Protein AF-A0A924I7K1-F1 (afdb_monomer_lite)

Sequence (77 aa):
EYHKSVKSNASFAKSPTKTIRTQSNHIFACLWAYVKLESLRLKTRINHFALKGKLYKAALASAYQELKAIKDKSLVA

Radius of gyration: 18.43 Å; chains: 1; bounding box: 37×20×56 Å

pLDDT: mean 92.9, std 8.26, range [51.06, 98.06]

Foldseek 3Di:
DVVVCLVPVLVLVPDPDDDPVSNVVSNVSSVVVVVVQVVVCVVVVDHSVVVVVVVVVVVVVVVVVVVVVVVVVVVVD

Structure (mmCIF, N/CA/C/O backbone):
data_AF-A0A924I7K1-F1
#
_entry.id   AF-A0A924I7K1-F1
#
loop_
_atom_site.group_PDB
_atom_site.id
_atom_site.type_symbol
_atom_site.label_atom_id
_atom_site.label_alt_id
_atom_site.label_comp_id
_atom_site.label_asym_id
_atom_site.label_entity_id
_atom_site.label_seq_id
_atom_site.pdbx_PDB_ins_code
_atom_site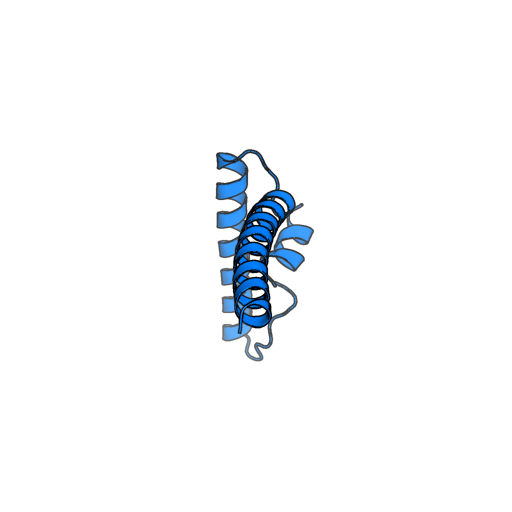.Cartn_x
_atom_site.Cartn_y
_atom_site.Cartn_z
_atom_site.occupancy
_atom_site.B_iso_or_equiv
_atom_site.auth_seq_id
_atom_site.auth_comp_id
_atom_site.auth_asym_id
_atom_site.auth_atom_id
_atom_site.pdbx_PDB_model_num
ATOM 1 N N . GLU A 1 1 ? -6.271 13.458 -10.303 1.00 75.56 1 GLU A N 1
ATOM 2 C CA . GLU A 1 1 ? -6.315 12.088 -9.737 1.00 75.56 1 GLU A CA 1
ATOM 3 C C . GLU A 1 1 ? -5.237 11.126 -10.242 1.00 75.56 1 GLU A C 1
ATOM 5 O O . GLU A 1 1 ? -4.403 10.754 -9.423 1.00 75.56 1 GLU A O 1
ATOM 10 N N . TYR A 1 2 ? -5.172 10.764 -11.532 1.00 87.69 2 TYR A N 1
ATOM 11 C CA . TYR A 1 2 ? -4.213 9.769 -12.065 1.00 87.69 2 TYR A CA 1
ATOM 12 C C . TYR A 1 2 ? -2.756 9.960 -11.592 1.00 87.69 2 TYR A C 1
ATOM 14 O O . TYR A 1 2 ? -2.249 9.160 -10.807 1.00 87.69 2 TYR A O 1
ATOM 22 N N . HIS A 1 3 ? -2.100 11.062 -11.980 1.00 90.31 3 HIS A N 1
ATOM 23 C CA . HIS A 1 3 ? -0.691 11.315 -11.636 1.00 90.31 3 HIS A CA 1
ATOM 24 C C . HIS A 1 3 ? -0.428 11.349 -10.126 1.00 90.31 3 HIS A C 1
ATOM 26 O O . HIS A 1 3 ? 0.602 10.861 -9.661 1.00 90.31 3 HIS A O 1
ATOM 32 N N . LYS A 1 4 ? -1.366 11.904 -9.349 1.00 91.19 4 LYS A N 1
ATOM 33 C CA . LYS A 1 4 ? -1.270 11.974 -7.887 1.00 91.19 4 LYS A CA 1
ATOM 34 C C . LYS A 1 4 ? -1.309 10.570 -7.284 1.00 91.19 4 LYS A C 1
ATOM 36 O O . LYS A 1 4 ? -0.469 10.225 -6.457 1.00 91.19 4 LYS A O 1
ATOM 41 N N . SER A 1 5 ? -2.248 9.740 -7.736 1.00 91.38 5 SER A N 1
ATOM 42 C CA . SER A 1 5 ? -2.378 8.375 -7.243 1.00 91.38 5 SER A CA 1
ATOM 43 C C . SER A 1 5 ? -1.217 7.485 -7.671 1.00 91.38 5 SER A C 1
ATOM 45 O O . SER A 1 5 ? -0.710 6.727 -6.855 1.00 91.38 5 SER A O 1
ATOM 47 N N . VAL A 1 6 ? -0.769 7.566 -8.920 1.00 92.94 6 VAL A N 1
ATOM 48 C CA . VAL A 1 6 ? 0.351 6.749 -9.407 1.00 92.94 6 VAL A CA 1
ATOM 49 C C . VAL A 1 6 ? 1.640 7.084 -8.648 1.00 92.94 6 VAL A C 1
ATOM 51 O O . VAL A 1 6 ? 2.340 6.185 -8.180 1.00 92.94 6 VAL A O 1
ATOM 54 N N . LYS A 1 7 ? 1.924 8.372 -8.416 1.00 92.94 7 LYS A N 1
ATOM 55 C CA . LYS A 1 7 ? 3.099 8.789 -7.636 1.00 92.94 7 LYS A CA 1
ATOM 56 C C . LYS A 1 7 ? 3.015 8.364 -6.167 1.00 92.94 7 LYS A C 1
ATOM 58 O O . LYS A 1 7 ? 3.981 7.806 -5.650 1.00 92.94 7 LYS A O 1
ATOM 63 N N . SER A 1 8 ? 1.891 8.618 -5.492 1.00 90.62 8 SER A N 1
ATOM 64 C CA . SER A 1 8 ? 1.779 8.413 -4.038 1.00 90.62 8 SER A CA 1
ATOM 65 C C . SER A 1 8 ? 1.347 7.005 -3.614 1.00 90.62 8 SER A C 1
ATOM 67 O O . SER A 1 8 ? 1.740 6.570 -2.533 1.00 90.62 8 SER A O 1
ATOM 69 N N . ASN A 1 9 ? 0.545 6.301 -4.419 1.00 92.31 9 ASN A N 1
ATOM 70 C CA . ASN A 1 9 ? -0.013 4.983 -4.079 1.00 92.31 9 ASN A CA 1
ATOM 7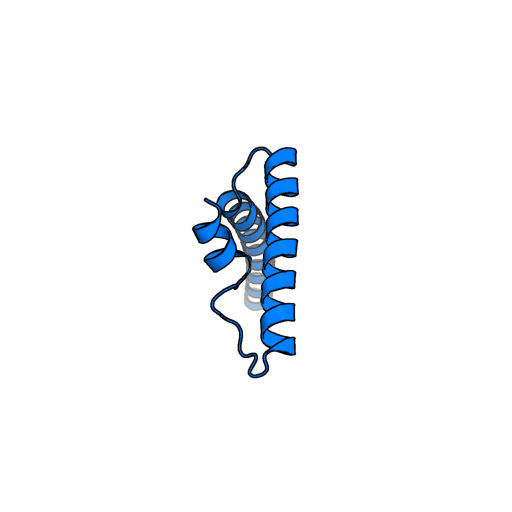1 C C . ASN A 1 9 ? 0.651 3.824 -4.830 1.00 92.31 9 ASN A C 1
ATOM 73 O O . ASN A 1 9 ? 0.603 2.705 -4.335 1.00 92.31 9 ASN A O 1
ATOM 77 N N . ALA A 1 10 ? 1.280 4.075 -5.983 1.00 93.69 10 ALA A N 1
ATOM 78 C CA . ALA A 1 10 ? 1.993 3.046 -6.745 1.00 93.69 10 ALA A CA 1
ATOM 79 C C . ALA A 1 10 ? 3.521 3.240 -6.745 1.00 93.69 10 ALA A C 1
ATOM 81 O O . ALA A 1 10 ? 4.220 2.531 -7.455 1.00 93.69 10 ALA A O 1
ATOM 82 N N . SER A 1 11 ? 4.057 4.181 -5.954 1.00 93.00 11 SER A N 1
ATOM 83 C CA . SER A 1 11 ? 5.506 4.415 -5.795 1.00 93.00 11 SER A CA 1
ATOM 84 C C . SER A 1 11 ? 6.263 4.679 -7.105 1.00 93.00 11 SER A C 1
ATOM 86 O O . SER A 1 11 ? 7.456 4.398 -7.211 1.00 93.00 11 SER A O 1
ATOM 88 N N . PHE A 1 12 ? 5.592 5.266 -8.098 1.00 93.00 12 PHE A N 1
ATOM 89 C CA . PHE A 1 12 ? 6.148 5.463 -9.440 1.00 93.00 12 PHE A CA 1
ATOM 90 C C . PHE A 1 12 ? 7.504 6.182 -9.446 1.00 93.00 12 PHE A C 1
ATOM 92 O O . PHE A 1 12 ? 8.436 5.749 -10.111 1.00 93.00 12 PHE A O 1
ATOM 99 N N . ALA A 1 13 ? 7.644 7.239 -8.643 1.00 91.25 13 ALA A N 1
ATOM 100 C CA . ALA A 1 13 ? 8.860 8.053 -8.576 1.00 91.25 13 ALA A CA 1
ATOM 101 C C . ALA A 1 13 ? 9.913 7.544 -7.570 1.00 91.25 13 ALA A C 1
ATOM 103 O O . ALA A 1 13 ? 10.904 8.226 -7.336 1.00 91.25 13 ALA A O 1
ATOM 104 N N . LYS A 1 14 ? 9.692 6.389 -6.929 1.00 92.56 14 LYS A N 1
ATOM 105 C CA . LYS A 1 14 ? 10.539 5.880 -5.834 1.00 92.56 14 LYS A CA 1
ATOM 106 C C . LYS A 1 14 ? 11.311 4.609 -6.203 1.00 92.56 14 LYS A C 1
ATOM 108 O O . LYS A 1 14 ? 11.709 3.863 -5.315 1.00 92.56 14 LYS A O 1
ATOM 113 N N . SER A 1 15 ? 11.496 4.334 -7.494 1.00 92.31 15 SER A N 1
ATOM 114 C CA . SER A 1 15 ? 12.203 3.126 -7.925 1.00 92.31 15 SER A CA 1
ATOM 115 C C . SER A 1 15 ? 13.711 3.214 -7.660 1.00 92.31 15 SER A C 1
ATOM 117 O O . SER A 1 15 ? 14.339 4.171 -8.118 1.00 92.31 15 SER A O 1
ATOM 119 N N . PRO A 1 16 ? 14.335 2.210 -7.018 1.00 93.81 16 PRO A N 1
ATOM 120 C CA . PRO A 1 16 ? 15.791 2.125 -6.901 1.00 93.81 16 PRO A CA 1
ATOM 121 C C . PRO A 1 16 ? 16.471 1.498 -8.138 1.00 93.81 16 PRO A C 1
ATOM 123 O O . PRO A 1 16 ? 17.697 1.391 -8.178 1.00 93.81 16 PRO A O 1
ATOM 126 N N . THR A 1 17 ? 15.704 1.063 -9.147 1.00 96.12 17 THR A N 1
ATOM 127 C CA . THR A 1 17 ? 16.186 0.305 -10.317 1.00 96.12 17 THR A CA 1
ATOM 128 C C . THR A 1 17 ? 17.154 1.089 -11.209 1.00 96.12 17 THR A C 1
ATOM 130 O O . THR A 1 17 ? 16.934 2.270 -11.485 1.00 96.12 17 THR A O 1
ATOM 133 N N . LYS A 1 18 ? 18.188 0.419 -11.735 1.00 94.88 18 LYS A N 1
ATOM 134 C CA . LYS A 1 18 ? 19.298 1.065 -12.467 1.00 94.88 18 LYS A CA 1
ATOM 135 C C . LYS A 1 18 ? 19.388 0.735 -13.959 1.00 94.88 18 LYS A C 1
ATOM 137 O O . LYS A 1 18 ? 20.073 1.446 -14.679 1.00 94.88 18 LYS A O 1
ATOM 142 N N . THR A 1 19 ? 18.718 -0.316 -14.433 1.00 97.56 19 THR A N 1
ATOM 143 C CA . THR A 1 19 ? 18.771 -0.725 -15.848 1.00 97.56 19 THR A CA 1
ATOM 144 C C . THR A 1 19 ? 17.457 -0.418 -16.550 1.00 97.56 19 THR A C 1
ATOM 146 O O . THR A 1 19 ? 16.406 -0.462 -15.912 1.00 97.56 19 THR A O 1
ATOM 149 N N . ILE A 1 20 ? 17.493 -0.193 -17.867 1.00 97.25 20 ILE A N 1
ATOM 150 C CA . ILE A 1 20 ? 16.288 0.081 -18.671 1.00 97.25 20 ILE A CA 1
ATOM 151 C C . ILE A 1 20 ? 15.231 -1.002 -18.438 1.00 97.25 20 ILE A C 1
ATOM 153 O O . ILE A 1 20 ? 14.106 -0.692 -18.067 1.00 97.25 20 ILE A O 1
ATOM 157 N N . ARG A 1 21 ? 15.613 -2.283 -18.530 1.00 97.88 21 ARG A N 1
ATOM 158 C CA . ARG A 1 21 ? 14.695 -3.410 -18.299 1.00 97.88 21 ARG A CA 1
ATOM 159 C C . ARG A 1 21 ? 14.012 -3.341 -16.930 1.00 97.88 21 ARG A C 1
ATOM 161 O O . ARG A 1 21 ? 12.805 -3.532 -16.830 1.00 97.88 21 ARG A O 1
ATOM 168 N N . THR A 1 22 ? 14.769 -3.071 -15.866 1.00 97.44 22 THR A N 1
ATOM 169 C CA . THR A 1 22 ? 14.210 -3.032 -14.503 1.00 97.44 22 THR A CA 1
ATOM 170 C C . THR A 1 22 ? 13.355 -1.786 -14.259 1.00 97.44 22 THR A C 1
ATOM 172 O O . THR A 1 22 ? 12.326 -1.882 -13.595 1.00 97.44 22 THR A O 1
ATOM 175 N N . GLN A 1 23 ? 13.710 -0.649 -14.860 1.00 97.31 23 GLN A N 1
ATOM 176 C CA . GLN A 1 23 ? 12.908 0.577 -14.835 1.00 97.31 23 GLN A CA 1
ATOM 177 C C . GLN A 1 23 ? 11.587 0.409 -15.598 1.00 97.31 23 GLN A C 1
ATOM 179 O O . GLN A 1 23 ? 10.532 0.755 -15.068 1.00 97.31 23 GLN A O 1
ATOM 184 N N . SER A 1 24 ? 11.618 -0.185 -16.795 1.00 97.38 24 SER A N 1
ATOM 185 C CA . SER A 1 24 ? 10.418 -0.499 -17.580 1.00 97.38 24 SER A CA 1
ATOM 186 C C . SER A 1 24 ? 9.481 -1.441 -16.825 1.00 97.38 24 SER A C 1
ATOM 188 O O . SER A 1 24 ? 8.278 -1.188 -16.768 1.00 97.38 24 SER A O 1
ATOM 190 N N . ASN A 1 25 ? 10.024 -2.476 -16.177 1.00 97.31 25 ASN A N 1
ATOM 191 C CA . ASN A 1 25 ? 9.229 -3.399 -15.365 1.00 97.31 25 ASN A CA 1
ATOM 192 C C . ASN A 1 25 ? 8.570 -2.695 -14.169 1.00 97.31 25 ASN A C 1
ATOM 194 O O . ASN A 1 25 ? 7.396 -2.939 -13.894 1.00 97.31 25 ASN A O 1
ATOM 198 N N . HIS A 1 26 ? 9.291 -1.803 -13.478 1.00 97.44 26 HIS A N 1
ATOM 199 C CA . HIS A 1 26 ? 8.724 -1.003 -12.385 1.00 97.44 26 HIS A CA 1
ATOM 200 C C . HIS A 1 26 ? 7.586 -0.109 -12.878 1.00 97.44 26 HIS A C 1
ATOM 202 O O . HIS A 1 26 ? 6.499 -0.131 -12.308 1.00 97.44 26 HIS A O 1
ATOM 208 N N . ILE A 1 27 ? 7.802 0.620 -13.978 1.00 96.31 27 ILE A N 1
ATOM 209 C CA . ILE A 1 27 ? 6.779 1.469 -14.604 1.00 96.31 27 ILE A CA 1
ATOM 210 C C . ILE A 1 27 ? 5.530 0.647 -14.935 1.00 96.31 27 ILE A C 1
ATOM 212 O O . ILE A 1 27 ? 4.425 1.033 -14.550 1.00 96.31 27 ILE A O 1
ATOM 216 N N . PHE A 1 28 ? 5.697 -0.507 -15.585 1.00 97.19 28 PHE A N 1
ATOM 217 C CA . PHE A 1 28 ? 4.591 -1.406 -15.912 1.00 97.19 28 PHE A CA 1
ATOM 218 C C . PHE A 1 28 ? 3.834 -1.866 -14.657 1.00 97.19 28 PHE A C 1
ATOM 220 O O . PHE A 1 28 ? 2.607 -1.768 -14.597 1.00 97.19 28 PHE A O 1
ATOM 227 N N . ALA A 1 29 ? 4.553 -2.299 -13.619 1.00 97.31 29 ALA A N 1
ATOM 228 C CA . ALA A 1 29 ? 3.951 -2.723 -12.359 1.00 97.31 29 ALA A CA 1
ATOM 229 C C . ALA A 1 29 ? 3.173 -1.587 -11.671 1.00 97.31 29 ALA A C 1
ATOM 231 O O . ALA A 1 29 ? 2.073 -1.815 -11.163 1.00 97.31 29 ALA A O 1
ATOM 232 N N . CYS A 1 30 ? 3.689 -0.353 -11.696 1.00 97.00 30 CYS A N 1
ATOM 233 C CA . CYS A 1 30 ? 2.989 0.815 -11.162 1.00 97.00 30 CYS A CA 1
ATOM 234 C C . CYS A 1 30 ? 1.673 1.095 -11.900 1.00 97.00 30 CYS A C 1
ATOM 236 O O . CYS A 1 30 ? 0.665 1.401 -11.259 1.00 97.00 30 CYS A O 1
ATOM 238 N N . LEU A 1 31 ? 1.669 0.984 -13.232 1.00 96.69 31 LEU A N 1
ATOM 239 C CA . LEU A 1 31 ? 0.462 1.159 -14.045 1.00 96.69 31 LEU A CA 1
ATOM 240 C C . LEU A 1 31 ? -0.564 0.064 -13.745 1.00 96.69 31 LEU A C 1
ATOM 242 O O . LEU A 1 31 ? -1.740 0.357 -13.531 1.00 96.69 31 LEU A O 1
ATOM 246 N N . TRP A 1 32 ? -0.116 -1.185 -13.633 1.00 97.50 32 TRP A N 1
ATOM 247 C CA . TRP A 1 32 ? -0.986 -2.300 -13.270 1.00 97.50 32 TRP A CA 1
ATOM 248 C C . TRP A 1 32 ? -1.595 -2.143 -11.870 1.00 97.50 32 TRP A C 1
ATOM 250 O O . TRP A 1 32 ? -2.792 -2.363 -11.671 1.00 97.50 32 TRP A O 1
ATOM 260 N N . ALA A 1 33 ? -0.801 -1.697 -10.893 1.00 96.25 33 ALA A N 1
ATOM 261 C CA . ALA A 1 33 ? -1.292 -1.384 -9.553 1.00 96.25 33 ALA A CA 1
ATOM 262 C C . ALA A 1 33 ? -2.346 -0.264 -9.578 1.00 96.25 33 ALA A C 1
ATOM 264 O O . ALA A 1 33 ? -3.357 -0.353 -8.880 1.00 96.25 33 ALA A O 1
ATOM 265 N N . TYR A 1 34 ? -2.154 0.762 -10.412 1.00 95.88 34 TYR A N 1
ATOM 266 C CA . TYR A 1 34 ? -3.143 1.823 -10.592 1.00 95.88 34 TYR A CA 1
ATOM 267 C C . TYR A 1 34 ? -4.467 1.306 -11.172 1.00 95.88 34 TYR A C 1
ATOM 269 O O . TYR A 1 34 ? -5.522 1.645 -10.641 1.00 95.88 34 TYR A O 1
ATOM 277 N N . VAL A 1 35 ? -4.430 0.436 -12.187 1.00 96.31 35 VAL A N 1
ATOM 278 C CA . VAL A 1 35 ? -5.644 -0.192 -12.748 1.00 96.31 35 VAL A CA 1
ATOM 279 C C . VAL A 1 35 ? -6.421 -0.952 -11.668 1.00 96.31 35 VAL A C 1
ATOM 281 O O . VAL A 1 35 ? -7.645 -0.837 -11.576 1.00 96.31 35 VAL A O 1
ATOM 284 N N . LYS A 1 36 ? -5.723 -1.680 -10.787 1.00 96.00 36 LYS A N 1
ATOM 285 C CA . LYS A 1 36 ? -6.360 -2.353 -9.643 1.00 96.00 36 LYS A CA 1
ATOM 286 C C . LYS A 1 36 ? -6.990 -1.366 -8.656 1.00 96.00 36 LYS A C 1
ATOM 288 O O . LYS A 1 36 ? -8.091 -1.625 -8.169 1.00 96.00 36 LYS A O 1
ATOM 293 N N . LEU A 1 37 ? -6.328 -0.243 -8.373 1.00 94.88 37 LEU A N 1
ATOM 294 C CA . LEU A 1 37 ? -6.886 0.810 -7.518 1.00 94.88 37 LEU A CA 1
ATOM 295 C C . LEU A 1 37 ? -8.152 1.427 -8.128 1.00 94.88 37 LEU A C 1
ATOM 297 O O . LEU A 1 37 ? -9.136 1.586 -7.408 1.00 94.88 37 LEU A O 1
ATOM 301 N N . GLU A 1 38 ? -8.178 1.681 -9.440 1.00 95.38 38 GLU A N 1
ATOM 302 C CA . GLU A 1 38 ? -9.386 2.168 -10.122 1.00 95.38 38 GLU A CA 1
ATOM 303 C C . GLU A 1 38 ? -10.514 1.126 -10.090 1.00 95.38 38 GLU A C 1
ATOM 305 O O . GLU A 1 38 ? -11.662 1.474 -9.824 1.00 95.38 38 GLU A O 1
ATOM 310 N N . SER A 1 39 ? -10.208 -0.167 -10.247 1.00 96.38 39 SER A N 1
ATOM 311 C CA . SER A 1 39 ? -11.212 -1.229 -10.075 1.00 96.38 39 SER A CA 1
ATOM 312 C C . SER A 1 39 ? -11.835 -1.205 -8.673 1.00 96.38 39 SER A C 1
ATOM 314 O O . SER A 1 39 ? -13.055 -1.299 -8.525 1.00 96.38 39 SER A O 1
ATOM 316 N N . LEU A 1 40 ? -11.016 -1.027 -7.631 1.00 95.06 40 LEU A N 1
ATOM 317 C CA . LEU A 1 40 ? -11.501 -0.896 -6.257 1.00 95.06 40 LEU A CA 1
ATOM 318 C C . LEU A 1 40 ? -12.317 0.380 -6.059 1.00 95.06 40 LEU A C 1
ATOM 320 O O . LEU A 1 40 ? -13.370 0.325 -5.424 1.00 95.06 40 LEU A O 1
ATOM 324 N N . ARG A 1 41 ? -11.881 1.511 -6.620 1.00 94.62 41 ARG A N 1
ATOM 325 C CA . ARG A 1 41 ? -12.635 2.769 -6.593 1.00 94.62 41 ARG A CA 1
ATOM 326 C C . ARG A 1 41 ? -14.019 2.599 -7.210 1.00 94.62 41 ARG A C 1
ATOM 328 O O . ARG A 1 41 ? -14.990 3.051 -6.613 1.00 94.62 41 ARG A O 1
ATOM 335 N N . LEU A 1 42 ? -14.125 1.932 -8.359 1.00 95.31 42 LEU A N 1
ATOM 336 C CA . LEU A 1 42 ? -15.409 1.681 -9.019 1.00 95.31 42 LEU A CA 1
ATOM 337 C C . LEU A 1 42 ? -16.330 0.807 -8.156 1.00 95.31 42 LEU A C 1
ATOM 339 O O . LEU A 1 42 ? -17.502 1.133 -7.987 1.00 95.31 42 LEU A O 1
ATOM 343 N N . LYS A 1 43 ? -15.793 -0.258 -7.549 1.00 96.19 43 LYS A N 1
ATOM 344 C CA . LYS A 1 43 ? -16.564 -1.169 -6.682 1.00 96.19 43 LYS A CA 1
ATOM 345 C C . LYS A 1 43 ? -17.019 -0.522 -5.374 1.00 96.19 43 LYS A C 1
ATOM 347 O O . LYS A 1 43 ? -18.110 -0.799 -4.895 1.00 96.19 43 LYS A O 1
ATOM 352 N N . THR A 1 44 ? -16.175 0.313 -4.778 1.00 94.12 44 THR A N 1
ATOM 353 C CA . THR A 1 44 ? -16.396 0.872 -3.432 1.00 94.12 44 THR A CA 1
ATOM 354 C C . THR A 1 44 ? -16.938 2.300 -3.442 1.00 94.12 44 THR A C 1
ATOM 356 O O . THR A 1 44 ? -17.338 2.805 -2.397 1.00 94.12 44 THR A O 1
ATOM 359 N N . ARG A 1 45 ? -16.942 2.957 -4.610 1.00 93.75 45 ARG A N 1
ATOM 360 C CA . ARG A 1 45 ? -17.319 4.365 -4.821 1.00 93.75 45 ARG A CA 1
ATOM 361 C C . ARG A 1 45 ? -16.540 5.368 -3.959 1.00 93.75 45 ARG A C 1
ATOM 363 O O . ARG A 1 45 ? -16.993 6.490 -3.752 1.00 93.75 45 ARG A O 1
ATOM 370 N N . ILE A 1 46 ? -15.351 4.996 -3.486 1.00 93.25 46 ILE A N 1
ATOM 371 C CA . ILE A 1 46 ? -14.460 5.862 -2.701 1.00 93.25 46 ILE A CA 1
ATOM 372 C C . ILE A 1 46 ? -13.106 6.023 -3.393 1.00 93.25 46 ILE A C 1
ATOM 374 O O . ILE A 1 46 ? -12.610 5.114 -4.054 1.00 93.25 46 ILE A O 1
ATOM 378 N N . ASN A 1 47 ? -12.499 7.205 -3.257 1.00 92.94 47 ASN A N 1
ATOM 379 C CA . ASN A 1 47 ? -11.213 7.502 -3.891 1.00 92.94 47 ASN A CA 1
ATOM 380 C C . ASN A 1 47 ? -10.048 6.715 -3.250 1.00 92.94 47 ASN A C 1
ATOM 382 O O . ASN A 1 47 ? -10.155 6.187 -2.141 1.00 92.94 47 ASN A O 1
ATOM 386 N N . HIS A 1 48 ? -8.902 6.670 -3.934 1.00 93.12 48 HIS A N 1
ATOM 387 C CA . HIS A 1 48 ? -7.749 5.856 -3.524 1.00 93.12 48 HIS A CA 1
ATOM 388 C C . HIS A 1 48 ? -7.170 6.246 -2.156 1.00 93.12 48 HIS A C 1
ATOM 390 O O . HIS A 1 48 ? -6.724 5.382 -1.401 1.00 93.12 48 HIS A O 1
ATOM 396 N N . PHE A 1 49 ? -7.200 7.534 -1.805 1.00 92.88 49 PHE A N 1
ATOM 397 C CA . PHE A 1 49 ? -6.725 8.008 -0.503 1.00 92.88 49 PHE A CA 1
ATOM 398 C C . PHE A 1 49 ? -7.671 7.597 0.622 1.00 92.88 49 PHE A C 1
ATOM 400 O O . PHE A 1 49 ? -7.211 7.171 1.678 1.00 92.88 49 PHE A O 1
ATOM 407 N N . ALA A 1 50 ? -8.982 7.661 0.384 1.00 93.31 50 ALA A N 1
ATOM 408 C CA . ALA A 1 50 ? 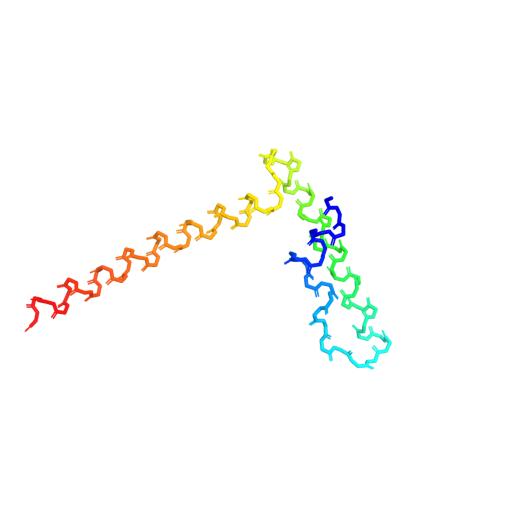-9.990 7.194 1.327 1.00 93.31 50 ALA A CA 1
ATOM 409 C C . ALA A 1 50 ? -9.901 5.674 1.546 1.00 93.31 50 ALA A C 1
ATOM 411 O O . ALA A 1 50 ? -9.961 5.228 2.690 1.00 93.31 50 ALA A O 1
ATOM 412 N N . LEU A 1 51 ? -9.672 4.891 0.482 1.00 93.88 51 LEU A N 1
ATOM 413 C CA . LEU A 1 51 ? -9.403 3.449 0.576 1.00 93.88 51 LEU A CA 1
ATOM 414 C C . LEU A 1 51 ? -8.208 3.165 1.491 1.00 93.88 51 LEU A C 1
ATOM 416 O O . LEU A 1 51 ? -8.334 2.427 2.469 1.00 93.88 51 LEU A O 1
ATOM 420 N N . LYS A 1 52 ? -7.069 3.811 1.216 1.00 92.50 52 LYS A N 1
ATOM 421 C CA . LYS A 1 52 ? -5.858 3.687 2.036 1.00 92.50 52 LYS A CA 1
ATOM 422 C C . LYS A 1 52 ? -6.110 4.109 3.486 1.00 92.50 52 LYS A C 1
ATOM 424 O O . LYS A 1 52 ? -5.712 3.405 4.407 1.00 92.50 52 LYS A O 1
ATOM 429 N N . GLY A 1 53 ? -6.797 5.231 3.690 1.00 94.94 53 GLY A N 1
ATOM 430 C CA . GLY A 1 53 ? -7.131 5.748 5.015 1.00 94.94 53 GLY A CA 1
ATOM 431 C C . GLY A 1 53 ? -8.032 4.807 5.814 1.00 94.94 53 GLY A C 1
ATOM 432 O O . GLY A 1 53 ? -7.804 4.625 7.006 1.00 94.94 53 GLY A O 1
ATOM 433 N N . LYS A 1 54 ? -9.016 4.164 5.172 1.00 95.12 54 LYS A N 1
ATOM 434 C CA . LYS A 1 54 ? -9.902 3.186 5.820 1.00 95.12 54 LYS A CA 1
ATOM 435 C C . LYS A 1 54 ? -9.120 1.975 6.326 1.00 95.12 54 LYS A C 1
ATOM 437 O O . LYS A 1 54 ? -9.274 1.602 7.485 1.00 95.12 54 LYS A O 1
ATOM 442 N N . LEU A 1 55 ? -8.257 1.408 5.480 1.00 94.12 55 LEU A N 1
ATOM 443 C CA . LEU A 1 55 ? -7.397 0.283 5.862 1.00 94.12 55 LEU A CA 1
ATOM 444 C C . LEU A 1 55 ? -6.439 0.671 6.992 1.00 94.12 55 LEU A C 1
ATOM 446 O O . LEU A 1 55 ? -6.311 -0.058 7.970 1.00 94.12 55 LEU A O 1
ATOM 450 N N . TYR A 1 56 ? -5.819 1.849 6.892 1.00 96.81 56 TYR A N 1
ATOM 451 C CA . TYR A 1 56 ? -4.876 2.330 7.898 1.00 96.81 56 TYR A CA 1
ATOM 452 C C . TYR A 1 56 ? -5.536 2.558 9.262 1.00 96.81 56 TYR A C 1
ATOM 454 O O . TYR A 1 56 ? -4.997 2.142 10.281 1.00 96.81 56 TYR A O 1
ATOM 462 N N . LYS A 1 57 ? -6.733 3.159 9.295 1.00 97.81 57 LYS A N 1
ATOM 463 C CA . LYS A 1 57 ? -7.500 3.338 10.537 1.00 97.81 57 LYS A CA 1
ATOM 464 C C . LYS A 1 57 ? -7.865 2.004 11.185 1.00 97.81 57 LYS A C 1
ATOM 466 O O . LYS A 1 57 ? -7.732 1.878 12.396 1.00 97.81 57 LYS A O 1
ATOM 471 N N . ALA A 1 58 ? -8.298 1.021 10.393 1.00 97.56 58 ALA A N 1
ATOM 472 C CA . ALA A 1 58 ? -8.620 -0.310 10.90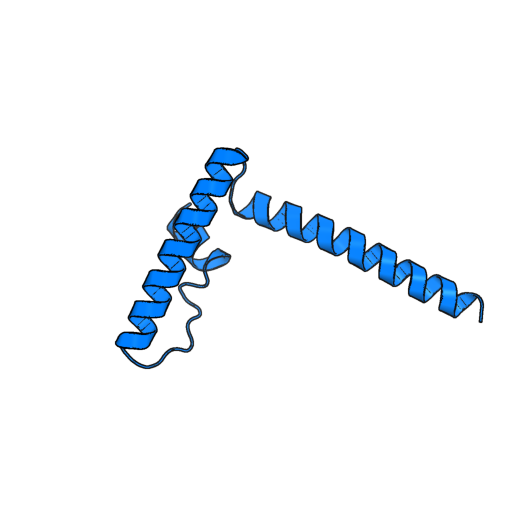4 1.00 97.56 58 ALA A CA 1
ATOM 473 C C . ALA A 1 58 ? -7.382 -1.002 11.501 1.00 97.56 58 ALA A C 1
ATOM 475 O O . ALA A 1 58 ? -7.446 -1.520 12.613 1.00 97.56 58 ALA A O 1
ATOM 476 N N . ALA A 1 59 ? -6.242 -0.934 10.806 1.00 97.75 59 ALA A N 1
ATOM 477 C CA . ALA A 1 59 ? -4.978 -1.475 11.300 1.00 97.75 59 ALA A CA 1
ATOM 478 C C . ALA A 1 59 ? -4.515 -0.783 12.593 1.00 97.75 59 ALA A C 1
ATOM 480 O O . ALA A 1 59 ? -4.140 -1.458 13.546 1.00 97.75 59 ALA A O 1
ATOM 481 N N . LEU A 1 60 ? -4.597 0.552 12.656 1.00 98.06 60 LEU A N 1
ATOM 482 C CA . LEU A 1 60 ? -4.258 1.318 13.859 1.00 98.06 60 LEU A CA 1
ATOM 483 C C . LEU A 1 60 ? -5.145 0.954 15.049 1.00 98.06 60 LEU A C 1
ATOM 485 O O . LEU A 1 60 ? -4.636 0.815 16.156 1.00 98.06 60 LEU A O 1
ATOM 489 N N . ALA A 1 61 ? -6.453 0.800 14.834 1.00 98.06 61 ALA A N 1
ATOM 490 C CA . ALA A 1 61 ? -7.372 0.409 15.895 1.00 98.06 61 ALA A CA 1
ATOM 491 C C . ALA A 1 61 ? -7.015 -0.976 16.461 1.00 98.06 61 ALA A C 1
ATOM 493 O O . ALA A 1 61 ? -6.942 -1.126 17.678 1.00 98.06 61 ALA A O 1
ATOM 494 N N . SER A 1 62 ? -6.718 -1.947 15.589 1.00 97.94 62 SER A N 1
ATOM 495 C CA . SER A 1 62 ? -6.278 -3.291 15.992 1.00 97.94 62 SER A CA 1
ATOM 496 C C . SER A 1 62 ? -4.959 -3.246 16.767 1.00 97.94 62 SER A C 1
ATOM 498 O O . SER A 1 62 ? -4.874 -3.750 17.883 1.00 97.94 62 SER A O 1
ATOM 500 N N . ALA A 1 63 ? -3.946 -2.564 16.225 1.00 97.69 63 ALA A N 1
ATOM 501 C CA . ALA A 1 63 ? -2.642 -2.436 16.873 1.00 97.69 63 ALA A CA 1
ATOM 502 C C . ALA A 1 63 ? -2.739 -1.734 18.239 1.00 97.69 63 ALA A C 1
ATOM 504 O O . ALA A 1 63 ? -2.041 -2.090 19.185 1.00 97.69 63 ALA A O 1
ATOM 505 N N . TYR A 1 64 ? -3.630 -0.748 18.369 1.00 97.69 64 TYR A N 1
ATOM 506 C CA . TYR A 1 64 ? -3.857 -0.059 19.636 1.00 97.69 64 TYR A CA 1
ATOM 507 C C . TYR A 1 64 ? -4.522 -0.960 20.685 1.00 97.69 64 TYR A C 1
ATOM 509 O O . TYR A 1 64 ? -4.174 -0.890 21.863 1.00 97.69 64 TYR A O 1
ATOM 517 N N . GLN A 1 65 ? -5.449 -1.830 20.274 1.00 97.38 65 GLN A N 1
ATOM 518 C CA . GLN A 1 65 ? -6.044 -2.825 21.170 1.00 97.38 65 GLN A CA 1
ATOM 519 C C . GLN A 1 65 ? -4.993 -3.811 21.691 1.00 97.38 65 GLN A C 1
ATOM 521 O O . GLN A 1 65 ? -4.953 -4.077 22.892 1.00 97.38 65 GLN A O 1
ATOM 526 N N . GLU A 1 66 ? -4.108 -4.294 20.818 1.00 96.56 66 GLU A N 1
ATOM 527 C CA . GLU A 1 66 ? -2.990 -5.161 21.209 1.00 96.56 66 GLU A CA 1
ATOM 528 C C . GLU A 1 66 ? -2.044 -4.456 22.187 1.00 96.56 66 GLU A C 1
ATOM 530 O O . GLU A 1 66 ? -1.700 -5.010 23.232 1.00 96.56 66 GLU A O 1
ATOM 535 N N . LEU A 1 67 ? -1.686 -3.200 21.901 1.00 96.62 67 LEU A N 1
ATOM 53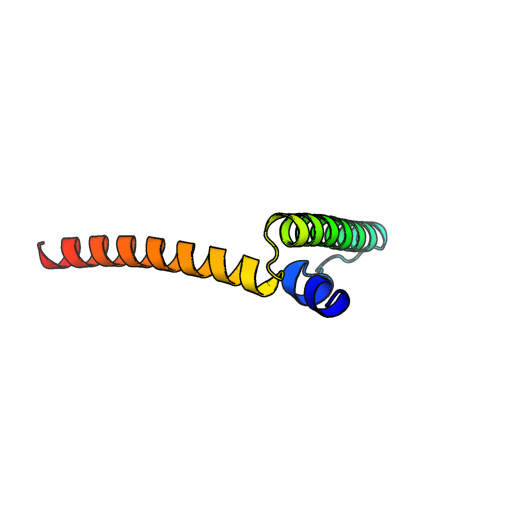6 C CA . LEU A 1 67 ? -0.851 -2.391 22.787 1.00 96.62 67 LEU A CA 1
ATOM 537 C C . LEU A 1 67 ? -1.482 -2.232 24.176 1.00 96.62 67 LEU A C 1
ATOM 539 O O . LEU A 1 67 ? -0.790 -2.347 25.188 1.00 96.62 67 LEU A O 1
ATOM 543 N N . LYS A 1 68 ? -2.796 -1.988 24.235 1.00 97.00 68 LYS A N 1
ATOM 544 C CA . LYS A 1 68 ? -3.524 -1.882 25.501 1.00 97.00 68 LYS A CA 1
ATOM 545 C C . LYS A 1 68 ? -3.470 -3.194 26.282 1.00 97.00 68 LYS A C 1
ATOM 547 O O . LYS A 1 68 ? -3.149 -3.170 27.463 1.00 97.00 68 LYS A O 1
ATOM 552 N N . ALA A 1 69 ? -3.689 -4.331 25.623 1.00 95.44 69 ALA A N 1
ATOM 553 C CA . ALA A 1 69 ? -3.612 -5.638 26.270 1.00 95.44 69 ALA A CA 1
ATOM 554 C C . ALA A 1 69 ? -2.211 -5.942 26.835 1.00 95.44 69 ALA A C 1
ATOM 556 O O . ALA A 1 69 ? -2.096 -6.533 27.908 1.00 95.44 69 ALA A O 1
ATOM 557 N N . ILE A 1 70 ? -1.144 -5.529 26.141 1.00 95.44 70 ILE A N 1
ATOM 558 C CA . ILE A 1 70 ? 0.236 -5.6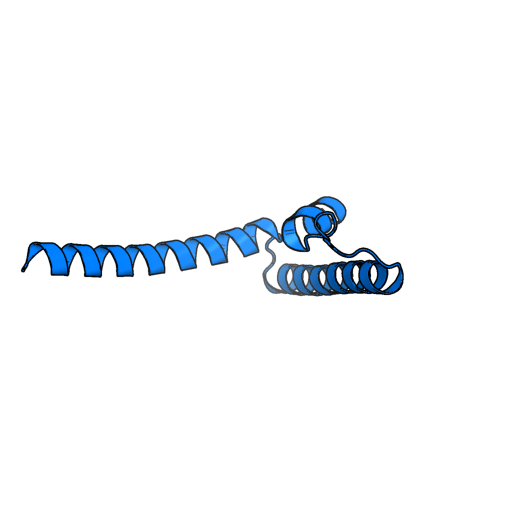54 26.640 1.00 95.44 70 ILE A CA 1
ATOM 559 C C . ILE A 1 70 ? 0.441 -4.770 27.875 1.00 95.44 70 ILE A C 1
ATOM 561 O O . ILE A 1 70 ? 0.977 -5.237 28.880 1.00 95.44 70 ILE A O 1
ATOM 565 N N . LYS A 1 71 ? -0.017 -3.514 27.823 1.00 93.12 71 LYS A N 1
ATOM 566 C CA . LYS A 1 71 ? 0.096 -2.578 28.946 1.00 93.12 71 LYS A CA 1
ATOM 567 C C . LYS A 1 71 ? -0.664 -3.075 30.175 1.00 93.12 71 LYS A C 1
ATOM 569 O O . LYS A 1 71 ? -0.107 -3.071 31.268 1.00 93.12 71 LYS A O 1
ATOM 574 N N . ASP A 1 72 ? -1.889 -3.548 29.994 1.00 89.94 72 ASP A N 1
ATOM 575 C CA . ASP A 1 72 ? -2.721 -4.041 31.090 1.00 89.94 72 ASP A CA 1
ATOM 576 C C . ASP A 1 72 ? -2.078 -5.276 31.750 1.00 89.94 72 ASP A C 1
ATOM 578 O O . ASP A 1 72 ? -2.012 -5.351 32.972 1.00 89.94 72 ASP A O 1
ATOM 582 N N . LYS A 1 73 ? -1.481 -6.191 30.969 1.00 80.38 73 LYS A N 1
ATOM 583 C CA . LYS A 1 73 ? -0.704 -7.325 31.509 1.00 80.38 73 LYS A CA 1
ATOM 584 C C . LYS A 1 73 ? 0.551 -6.893 32.273 1.00 80.38 73 LYS A C 1
ATOM 586 O O . LYS A 1 73 ? 0.893 -7.529 33.260 1.00 80.38 73 LYS A O 1
ATOM 591 N N . SER A 1 74 ? 1.223 -5.826 31.835 1.00 74.38 74 SER A N 1
ATOM 592 C CA . SER A 1 74 ? 2.421 -5.295 32.508 1.00 74.38 74 SER A CA 1
ATOM 593 C C . SER A 1 74 ? 2.135 -4.557 33.820 1.00 74.38 74 SER A C 1
ATOM 595 O O . SER A 1 74 ? 3.056 -4.344 34.593 1.00 74.38 74 SER A O 1
ATOM 597 N N . LEU A 1 75 ? 0.883 -4.146 34.055 1.00 64.31 75 LEU A N 1
ATOM 598 C CA . LEU A 1 75 ? 0.459 -3.434 35.269 1.00 64.31 75 LEU A CA 1
ATOM 599 C C . LEU A 1 75 ? -0.106 -4.370 36.350 1.00 64.31 75 LEU A C 1
ATOM 601 O O . LEU A 1 75 ? -0.345 -3.927 37.469 1.00 64.31 75 LEU A O 1
ATOM 605 N N . VAL A 1 76 ? -0.376 -5.629 35.998 1.00 58.97 76 VAL A N 1
ATOM 606 C CA . VAL A 1 76 ? -0.937 -6.656 36.894 1.00 58.97 76 VAL A CA 1
ATOM 607 C C . VAL A 1 76 ? 0.143 -7.646 37.373 1.00 58.97 76 VAL A C 1
ATOM 609 O O . VAL A 1 76 ? -0.116 -8.424 38.288 1.00 58.97 76 VAL A O 1
ATOM 612 N N . ALA A 1 77 ? 1.341 -7.607 36.780 1.00 51.06 77 ALA A N 1
ATOM 613 C CA . ALA A 1 77 ? 2.538 -8.323 37.232 1.00 51.06 77 ALA A CA 1
ATOM 614 C C . ALA A 1 77 ? 3.384 -7.436 38.154 1.00 51.06 77 ALA A C 1
ATOM 616 O O . ALA A 1 77 ? 3.981 -7.995 39.099 1.00 51.06 77 ALA A O 1
#

Secondary structure (DSSP, 8-state):
-HHHHHHHHS-GGG----SHHHHHHHHHHHHHHHHHHHHHHHHH-S-HHHHHHHHHHHHHHHHHHHHHHHHHHHHH-